Protein AF-A0A7X9DHJ9-F1 (afdb_monomer)

Sequence (67 aa):
PHIVRMLIGNDYRFLIPYSALFGALLLLASDCIAKLILEPVIVPVGIVTSLLGAPLFFYLLIARRTP

Secondary structure (DSSP, 8-state):
-HHHHHHH-S-HHHHHHHHHHHHHHHHHHHHHHHHHHHTTS---HHHHHHHHHHHHHHHHHHHT---

Mean predicted aligned error: 7.42 Å

Solvent-accessible surface area (backbone atoms only — not comparable to full-atom values): 3898 Å² total; per-residue (Å²): 88,73,68,45,36,73,76,74,40,86,53,61,87,55,38,52,61,52,21,51,53,54,50,51,51,53,50,51,53,25,45,52,52,42,56,73,77,36,72,93,54,91,65,64,44,66,59,50,43,44,66,57,44,51,59,52,51,51,49,51,56,57,72,64,60,68,130

Structure (mmCIF, N/CA/C/O backbone):
data_AF-A0A7X9DHJ9-F1
#
_entry.id   AF-A0A7X9DHJ9-F1
#
loop_
_atom_site.group_PDB
_atom_site.id
_atom_site.type_symbol
_atom_site.label_atom_id
_atom_site.label_alt_id
_atom_site.label_comp_id
_atom_site.label_asym_id
_atom_site.label_entity_id
_atom_site.label_seq_id
_atom_site.pdbx_PDB_ins_code
_atom_site.Cartn_x
_atom_site.Cartn_y
_atom_site.Cartn_z
_atom_site.occupancy
_atom_site.B_iso_or_equiv
_atom_site.auth_seq_id
_atom_site.auth_comp_id
_atom_site.auth_asym_id
_atom_site.auth_atom_id
_atom_site.pdbx_PDB_model_num
ATOM 1 N N . PRO A 1 1 ? -1.961 1.217 8.133 1.00 68.19 1 PRO A N 1
ATOM 2 C CA . PRO A 1 1 ? -2.396 1.443 9.530 1.00 68.19 1 PRO A CA 1
ATOM 3 C C . PRO A 1 1 ? -2.310 2.895 10.029 1.00 68.19 1 PRO A C 1
ATOM 5 O O . PRO A 1 1 ? -3.287 3.366 10.594 1.00 68.19 1 PRO A O 1
ATOM 8 N N . HIS A 1 2 ? -1.191 3.611 9.852 1.00 74.81 2 HIS A N 1
ATOM 9 C CA . HIS A 1 2 ? -1.052 4.981 10.381 1.00 74.81 2 HIS A CA 1
ATOM 10 C C . HIS A 1 2 ? -2.009 5.994 9.734 1.00 74.81 2 HIS A C 1
ATOM 12 O O . HIS A 1 2 ? -2.646 6.753 10.456 1.00 74.81 2 HIS A O 1
ATOM 18 N N . ILE A 1 3 ? -2.173 5.941 8.407 1.00 71.81 3 ILE A N 1
ATOM 19 C CA . ILE A 1 3 ? -3.117 6.788 7.652 1.00 71.81 3 ILE A CA 1
ATOM 20 C C . ILE A 1 3 ? -4.560 6.532 8.105 1.00 71.81 3 ILE A C 1
ATOM 22 O O . ILE A 1 3 ? -5.289 7.454 8.450 1.00 71.81 3 ILE A O 1
ATOM 26 N N . VAL A 1 4 ? -4.954 5.257 8.181 1.00 73.81 4 VAL A N 1
ATOM 27 C CA . VAL A 1 4 ? -6.305 4.856 8.606 1.00 73.81 4 VAL A CA 1
ATOM 28 C C . VAL A 1 4 ? -6.589 5.272 10.051 1.00 73.81 4 VAL A C 1
ATOM 30 O O . VAL A 1 4 ? -7.700 5.685 10.362 1.00 73.81 4 VAL A O 1
ATOM 33 N N . ARG A 1 5 ? -5.573 5.259 10.921 1.00 77.25 5 ARG A N 1
ATOM 34 C CA . ARG A 1 5 ? -5.684 5.749 12.303 1.00 77.25 5 ARG A CA 1
ATOM 35 C C . ARG A 1 5 ? -5.951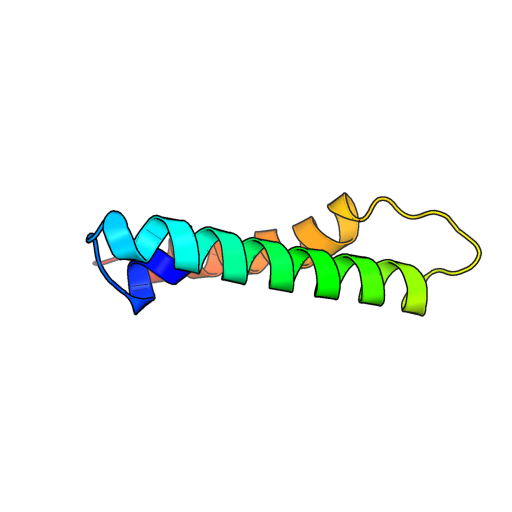 7.252 12.381 1.00 77.25 5 ARG A C 1
ATOM 37 O O . ARG A 1 5 ? -6.639 7.683 13.295 1.00 77.25 5 ARG A O 1
ATOM 44 N N . MET A 1 6 ? -5.412 8.036 11.445 1.00 70.94 6 MET A N 1
ATOM 45 C CA . MET A 1 6 ? -5.701 9.471 11.341 1.00 70.94 6 MET A CA 1
ATOM 46 C C . MET A 1 6 ? -7.126 9.745 10.848 1.00 70.94 6 MET A C 1
ATOM 48 O O . MET A 1 6 ? -7.731 10.708 11.297 1.00 70.94 6 MET A O 1
ATOM 52 N N . LEU A 1 7 ? -7.654 8.910 9.948 1.00 73.12 7 LEU A N 1
ATOM 53 C CA . LEU 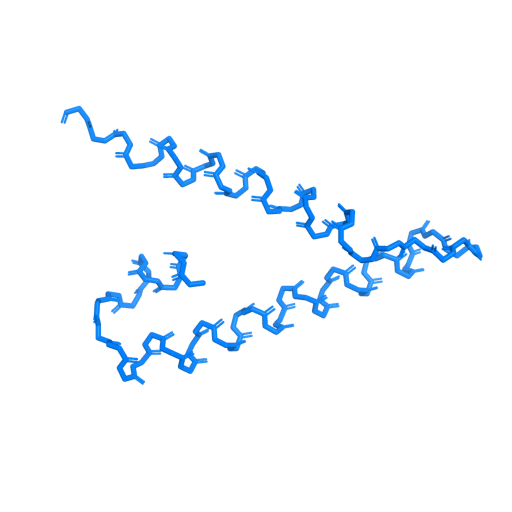A 1 7 ? -8.990 9.083 9.364 1.00 73.12 7 LEU A CA 1
ATOM 54 C C . LEU A 1 7 ? -10.130 8.573 10.258 1.00 73.12 7 LEU A C 1
ATOM 56 O O . LEU A 1 7 ? -11.187 9.189 10.293 1.00 73.12 7 LEU A O 1
ATOM 60 N N . ILE A 1 8 ? -9.938 7.444 10.947 1.00 73.50 8 ILE A N 1
ATOM 61 C CA . ILE A 1 8 ? -11.012 6.727 11.667 1.00 73.50 8 ILE A CA 1
ATOM 62 C C . ILE A 1 8 ? -10.889 6.869 13.193 1.00 73.50 8 ILE A C 1
ATOM 64 O O . ILE A 1 8 ? -11.869 6.701 13.912 1.00 73.50 8 ILE A O 1
ATOM 68 N N . GLY A 1 9 ? -9.704 7.198 13.712 1.00 71.94 9 GLY A N 1
ATOM 69 C CA . GLY A 1 9 ? -9.439 7.251 15.151 1.00 71.94 9 GLY A CA 1
ATOM 70 C C . GLY A 1 9 ? -8.887 5.937 15.717 1.00 71.94 9 GLY A C 1
ATOM 71 O O . GLY A 1 9 ? -8.329 5.108 14.993 1.00 71.94 9 GLY A O 1
ATOM 72 N N . ASN A 1 10 ? -8.974 5.770 17.041 1.00 75.56 10 ASN A N 1
ATOM 73 C CA . ASN A 1 10 ? -8.293 4.694 17.777 1.00 75.56 10 ASN A CA 1
ATOM 74 C C . ASN A 1 10 ? -9.165 3.448 18.035 1.00 75.56 10 ASN A C 1
ATOM 76 O O . ASN A 1 10 ? -8.742 2.545 18.756 1.00 75.56 10 ASN A O 1
ATOM 80 N N . ASP A 1 11 ? -10.364 3.375 17.451 1.00 83.25 11 ASP A N 1
ATOM 81 C CA . ASP A 1 11 ? -11.235 2.208 17.595 1.00 83.25 11 ASP A CA 1
ATOM 82 C C . ASP A 1 11 ? -10.724 1.025 16.767 1.00 83.25 11 ASP A C 1
ATOM 84 O O . ASP A 1 11 ? -10.925 0.934 15.553 1.00 83.25 11 ASP A O 1
ATOM 88 N N . TYR A 1 12 ? -10.083 0.068 17.443 1.00 79.69 12 TYR A N 1
ATOM 89 C CA . TYR A 1 12 ? -9.451 -1.095 16.812 1.00 79.69 12 TYR A CA 1
ATOM 90 C C . TYR A 1 12 ? -10.414 -1.968 15.995 1.00 79.69 12 TYR A C 1
ATOM 92 O O . TYR A 1 12 ? -9.998 -2.566 15.002 1.00 79.69 12 TYR A O 1
ATOM 100 N N . ARG A 1 13 ? -11.705 -2.001 16.358 1.00 85.06 13 ARG A N 1
ATOM 101 C CA . ARG A 1 13 ? -12.740 -2.772 15.640 1.00 85.06 13 ARG A CA 1
ATOM 102 C C . ARG A 1 13 ? -12.921 -2.297 14.199 1.00 85.06 13 ARG A C 1
ATOM 104 O O . ARG A 1 13 ? -13.162 -3.120 13.324 1.00 85.06 13 ARG A O 1
ATOM 111 N N . PHE A 1 14 ? -12.759 -0.997 13.954 1.00 81.75 14 PHE A N 1
ATOM 112 C CA . PHE A 1 14 ? -12.812 -0.411 12.616 1.00 81.75 14 PHE A CA 1
ATOM 113 C C . PHE A 1 14 ? -11.405 -0.232 12.031 1.00 81.75 14 PHE A C 1
ATOM 115 O O . PHE A 1 14 ? -11.184 -0.478 10.850 1.00 81.75 14 PHE A O 1
ATOM 122 N N . LEU A 1 15 ? -10.404 0.088 12.852 1.00 84.44 15 LEU A N 1
ATOM 123 C CA . LEU A 1 15 ? -9.030 0.277 12.388 1.00 84.44 15 LEU A CA 1
ATOM 124 C C . LEU A 1 15 ? -8.477 -0.943 11.636 1.00 84.44 15 LEU A C 1
ATOM 126 O O . LEU A 1 15 ? -7.822 -0.781 10.607 1.00 84.44 15 LEU A O 1
ATOM 130 N N . ILE A 1 16 ? -8.716 -2.154 12.148 1.00 86.44 16 ILE A N 1
ATOM 131 C CA . ILE A 1 16 ? -8.193 -3.395 11.566 1.00 86.44 16 ILE A CA 1
ATOM 132 C C . ILE A 1 16 ? -8.771 -3.650 10.161 1.00 86.44 16 ILE A C 1
ATOM 134 O O . ILE A 1 16 ? -7.970 -3.722 9.224 1.00 86.44 16 ILE A O 1
ATOM 138 N N . PRO A 1 17 ? -10.106 -3.735 9.957 1.00 85.94 17 PRO A N 1
ATOM 139 C CA . PRO A 1 17 ? -10.666 -4.009 8.634 1.00 85.94 17 PRO A CA 1
ATOM 140 C C . PRO A 1 17 ? -10.339 -2.902 7.628 1.00 85.94 17 PRO A C 1
ATOM 142 O O . PRO A 1 17 ? -9.921 -3.202 6.511 1.00 85.94 17 PRO A O 1
ATOM 145 N N . TYR A 1 18 ? -10.425 -1.629 8.023 1.00 86.19 18 TYR A N 1
ATOM 146 C CA . TYR A 1 18 ? -10.101 -0.523 7.121 1.00 86.19 18 TYR A CA 1
ATOM 147 C C . TYR A 1 18 ? -8.604 -0.448 6.794 1.00 86.19 18 TYR A C 1
ATOM 149 O O . TYR A 1 18 ? -8.241 -0.147 5.658 1.00 86.19 18 TYR A O 1
ATOM 157 N N . SER A 1 19 ? -7.707 -0.756 7.740 1.00 85.56 19 SER A N 1
ATOM 158 C CA . SER A 1 19 ? -6.268 -0.809 7.455 1.00 85.56 19 SER A CA 1
ATOM 159 C C . SER A 1 19 ? -5.896 -1.984 6.558 1.00 85.56 19 SER A C 1
ATOM 161 O O . SER A 1 19 ? -4.959 -1.841 5.773 1.00 85.56 19 SER A O 1
ATOM 163 N N . ALA A 1 20 ? -6.584 -3.121 6.677 1.00 87.19 20 ALA A N 1
ATOM 164 C CA . ALA A 1 20 ? -6.388 -4.257 5.786 1.00 87.19 20 ALA A CA 1
ATOM 165 C C . ALA A 1 20 ? -6.836 -3.910 4.359 1.00 87.19 20 ALA A C 1
ATOM 167 O O . ALA A 1 20 ? -6.061 -4.081 3.422 1.00 87.19 20 ALA A O 1
ATOM 168 N N . LEU A 1 21 ? -8.031 -3.326 4.210 1.00 89.94 21 LEU A N 1
ATOM 169 C CA . LEU A 1 21 ? -8.567 -2.856 2.927 1.00 89.94 21 LEU A CA 1
ATOM 170 C C . LEU A 1 21 ? -7.650 -1.828 2.265 1.00 89.94 21 LEU A C 1
ATOM 172 O O . LEU A 1 21 ? -7.252 -2.001 1.117 1.00 89.94 21 LEU A O 1
ATOM 176 N N . PHE A 1 22 ? -7.261 -0.787 3.001 1.00 87.00 22 PHE A N 1
ATOM 177 C CA . PHE A 1 22 ? -6.391 0.262 2.477 1.00 87.00 22 PHE A CA 1
ATOM 178 C C . PHE A 1 22 ? -5.007 -0.280 2.092 1.00 87.00 22 PHE A C 1
ATOM 180 O O . PHE A 1 22 ? -4.458 0.092 1.058 1.00 87.00 22 PHE A O 1
ATOM 187 N N . GLY A 1 23 ? -4.450 -1.185 2.906 1.00 86.31 23 GLY A N 1
ATOM 188 C CA . GLY A 1 23 ? -3.186 -1.854 2.608 1.00 86.31 23 GLY A CA 1
ATOM 189 C C . GLY A 1 23 ? -3.260 -2.706 1.341 1.00 86.31 23 GLY A C 1
ATOM 190 O O . GLY A 1 23 ? -2.387 -2.590 0.487 1.00 86.31 23 GLY A O 1
ATOM 191 N N . ALA A 1 24 ? -4.319 -3.505 1.188 1.00 89.25 24 ALA A N 1
ATOM 192 C CA . ALA A 1 24 ? -4.541 -4.332 0.003 1.00 89.25 24 ALA A CA 1
ATOM 193 C C . ALA A 1 24 ? -4.686 -3.486 -1.271 1.00 89.25 24 ALA A C 1
ATOM 195 O O . ALA A 1 24 ? -4.089 -3.808 -2.296 1.00 89.25 24 ALA A O 1
ATOM 196 N N . LEU A 1 25 ? -5.423 -2.376 -1.192 1.00 88.88 25 LEU A N 1
ATOM 197 C CA . LEU A 1 25 ? -5.658 -1.473 -2.321 1.00 88.88 25 LEU A CA 1
ATOM 198 C C . LEU A 1 25 ? -4.359 -0.784 -2.771 1.00 88.88 25 LEU A C 1
ATOM 200 O O . LEU A 1 25 ? -4.060 -0.742 -3.962 1.00 88.88 25 LEU A O 1
ATOM 204 N N . LEU A 1 26 ? -3.542 -0.318 -1.819 1.00 86.56 26 LEU A N 1
ATOM 205 C CA . LEU A 1 26 ? -2.228 0.270 -2.098 1.00 86.56 26 LEU A CA 1
ATOM 206 C C . LEU A 1 26 ? -1.264 -0.748 -2.721 1.00 86.56 26 LEU A C 1
ATOM 208 O O . LEU A 1 26 ? -0.523 -0.408 -3.648 1.00 86.56 26 LEU A O 1
ATOM 212 N N . LEU A 1 27 ? -1.277 -1.991 -2.234 1.00 87.38 27 LEU A N 1
ATOM 213 C CA . LEU A 1 27 ? -0.429 -3.055 -2.767 1.00 87.38 27 LEU A CA 1
ATOM 214 C C . LEU A 1 27 ? -0.822 -3.411 -4.207 1.00 87.38 27 LEU A C 1
ATOM 216 O O . LEU A 1 27 ? 0.046 -3.471 -5.070 1.00 87.38 27 LEU A O 1
ATOM 220 N N . LEU A 1 28 ? -2.123 -3.577 -4.473 1.00 89.06 28 LEU A N 1
ATOM 221 C CA . LEU A 1 28 ? -2.656 -3.850 -5.811 1.00 89.06 28 LEU A CA 1
ATOM 222 C C . LEU A 1 28 ? -2.332 -2.730 -6.799 1.00 89.06 28 LEU A C 1
ATOM 224 O O . LEU A 1 28 ? -1.886 -3.003 -7.910 1.00 89.06 28 LEU A O 1
ATOM 228 N N . ALA A 1 29 ? -2.512 -1.471 -6.392 1.00 87.19 29 ALA A N 1
ATOM 229 C CA . ALA A 1 29 ? -2.151 -0.329 -7.224 1.00 87.19 29 ALA A CA 1
ATOM 230 C C . ALA A 1 29 ? -0.649 -0.332 -7.552 1.00 87.19 29 ALA A C 1
ATOM 232 O O . ALA A 1 29 ? -0.268 -0.122 -8.700 1.00 87.19 29 ALA A O 1
ATOM 233 N N . SER A 1 30 ? 0.198 -0.633 -6.565 1.00 85.06 30 SER A N 1
ATOM 234 C CA . SER A 1 30 ? 1.650 -0.698 -6.759 1.00 85.06 30 SER A CA 1
ATOM 235 C C . SER A 1 30 ? 2.071 -1.855 -7.668 1.00 85.06 30 SER A C 1
ATOM 237 O O . SER A 1 30 ? 2.943 -1.667 -8.509 1.00 85.06 30 SER A O 1
ATOM 239 N N . ASP A 1 31 ? 1.449 -3.029 -7.536 1.00 84.62 31 ASP A N 1
ATOM 240 C CA . ASP A 1 31 ? 1.694 -4.187 -8.408 1.00 84.62 31 ASP A CA 1
ATOM 241 C C . ASP A 1 31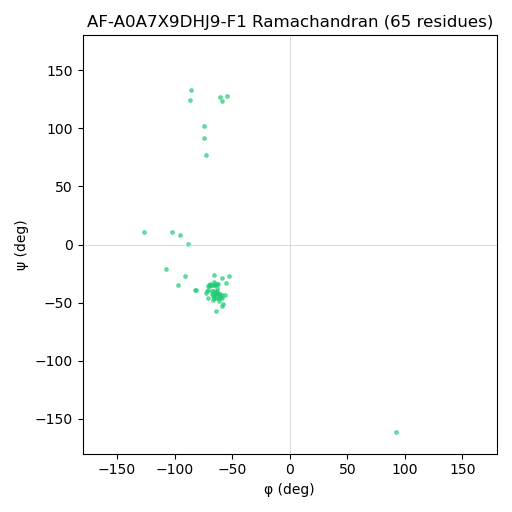 ? 1.272 -3.901 -9.857 1.00 84.62 31 ASP A C 1
ATOM 243 O O . ASP A 1 31 ? 2.006 -4.208 -10.796 1.00 84.62 31 ASP A O 1
ATOM 247 N N . CYS A 1 32 ? 0.131 -3.232 -10.039 1.00 85.88 32 CYS A N 1
ATOM 248 C CA . CYS A 1 32 ? -0.353 -2.827 -11.355 1.00 85.88 32 CYS A CA 1
ATOM 249 C C . CYS A 1 32 ? 0.607 -1.825 -12.019 1.00 85.88 32 CYS A C 1
ATOM 251 O O . CYS A 1 32 ? 1.005 -2.018 -13.164 1.00 85.88 32 CYS A O 1
ATOM 253 N N . ILE A 1 33 ? 1.058 -0.804 -11.278 1.00 83.62 33 ILE A N 1
ATOM 254 C CA . ILE A 1 33 ? 2.037 0.188 -11.757 1.00 83.62 33 ILE A CA 1
ATOM 255 C C . ILE A 1 33 ? 3.387 -0.469 -12.082 1.00 83.62 33 ILE A C 1
ATOM 257 O O . ILE A 1 33 ? 3.988 -0.152 -13.108 1.00 83.62 33 ILE A O 1
ATOM 261 N N . ALA A 1 34 ? 3.858 -1.394 -11.238 1.00 81.75 34 ALA A N 1
ATOM 262 C CA . ALA A 1 34 ? 5.115 -2.109 -11.455 1.00 81.75 34 ALA A CA 1
ATOM 263 C C . ALA A 1 34 ? 5.110 -2.880 -12.782 1.00 81.75 34 ALA A C 1
ATOM 265 O O . ALA A 1 34 ? 6.083 -2.817 -13.531 1.00 81.75 34 ALA A O 1
ATOM 266 N N . LYS A 1 35 ? 3.999 -3.559 -13.085 1.00 80.56 35 LYS A N 1
ATOM 267 C CA . LYS A 1 35 ? 3.821 -4.314 -14.331 1.00 80.56 35 LYS A CA 1
ATOM 268 C C . LYS A 1 35 ? 3.663 -3.398 -15.545 1.00 80.56 35 LYS A C 1
ATOM 270 O O . LYS A 1 35 ? 4.236 -3.685 -16.586 1.00 80.56 35 LYS A O 1
ATOM 275 N N . LEU A 1 36 ? 2.950 -2.277 -15.408 1.00 82.12 36 LEU A N 1
ATOM 276 C CA . LEU A 1 36 ? 2.668 -1.374 -16.529 1.00 82.12 36 LEU A CA 1
ATOM 277 C C . LEU A 1 36 ? 3.906 -0.615 -17.038 1.00 82.12 36 LEU A C 1
ATOM 279 O O . LEU A 1 36 ? 3.991 -0.307 -18.221 1.00 82.12 36 LEU A O 1
ATOM 283 N N . ILE A 1 37 ? 4.832 -0.252 -16.143 1.00 75.88 37 ILE A N 1
ATOM 284 C CA . ILE A 1 37 ? 5.960 0.636 -16.479 1.00 75.88 37 ILE A CA 1
ATOM 285 C C . ILE A 1 37 ? 7.202 -0.146 -16.936 1.00 75.88 37 ILE A C 1
ATOM 287 O O . ILE A 1 37 ? 8.019 0.404 -17.672 1.00 75.88 37 ILE A O 1
ATOM 291 N N . LEU A 1 38 ? 7.382 -1.398 -16.495 1.00 69.88 38 LEU A N 1
ATOM 292 C CA . LEU A 1 38 ? 8.684 -2.081 -16.564 1.00 69.88 38 LEU A CA 1
ATOM 293 C C . LEU A 1 38 ? 8.682 -3.453 -17.263 1.00 69.88 38 LEU A C 1
ATOM 295 O O . LEU A 1 38 ? 9.708 -4.131 -17.215 1.00 69.88 38 LEU A O 1
ATOM 299 N N . GLU A 1 39 ? 7.613 -3.870 -17.954 1.00 71.69 39 GLU A N 1
ATOM 300 C CA . GLU A 1 39 ? 7.690 -5.049 -18.843 1.00 71.69 39 GLU A CA 1
ATOM 301 C C . GLU A 1 39 ? 8.835 -4.877 -19.872 1.00 71.69 39 GLU A C 1
ATOM 303 O O . GLU A 1 39 ? 8.904 -3.826 -20.516 1.00 71.69 39 GLU A O 1
ATOM 308 N N . PRO A 1 40 ? 9.777 -5.845 -20.030 1.00 68.69 40 PRO A N 1
ATOM 309 C CA . PRO A 1 40 ? 9.750 -7.266 -19.640 1.00 68.69 40 PRO A CA 1
ATOM 310 C C . PRO A 1 40 ? 10.544 -7.605 -18.356 1.00 68.69 40 PRO A C 1
ATOM 312 O O . PRO A 1 40 ? 10.815 -8.774 -18.078 1.00 68.69 40 PRO A O 1
ATOM 315 N N . VAL A 1 41 ? 10.987 -6.605 -17.590 1.00 71.56 41 VAL A N 1
ATOM 316 C CA . VAL A 1 41 ? 11.818 -6.792 -16.394 1.00 71.56 41 VAL A CA 1
ATOM 317 C C . VAL A 1 41 ? 10.925 -7.045 -15.180 1.00 71.56 41 VAL A C 1
ATOM 319 O O . VAL A 1 41 ? 10.067 -6.237 -14.832 1.00 71.56 41 VAL A O 1
ATOM 322 N N . ILE A 1 42 ? 11.149 -8.165 -14.490 1.00 67.81 42 ILE A N 1
ATOM 323 C CA . ILE A 1 42 ? 10.440 -8.499 -13.249 1.00 67.81 42 ILE A CA 1
ATOM 324 C C . ILE A 1 42 ? 10.993 -7.613 -12.130 1.00 67.81 42 ILE A C 1
ATOM 326 O O . ILE A 1 42 ? 11.991 -7.940 -11.486 1.00 67.81 42 ILE A O 1
ATOM 330 N N . VAL A 1 43 ? 10.363 -6.461 -11.914 1.00 74.12 43 VAL A N 1
ATOM 331 C CA . VAL A 1 43 ? 10.739 -5.549 -10.831 1.00 74.12 43 VAL A CA 1
ATOM 332 C C . VAL A 1 43 ? 10.028 -5.955 -9.541 1.00 74.12 43 VAL A C 1
ATOM 334 O O . VAL A 1 43 ? 8.812 -6.160 -9.547 1.00 74.12 43 VAL A O 1
ATOM 337 N N . PRO A 1 44 ? 10.742 -6.041 -8.404 1.00 80.19 44 PRO A N 1
ATOM 338 C CA . PRO A 1 44 ? 10.109 -6.266 -7.116 1.00 80.19 44 PRO A CA 1
ATOM 339 C C . PRO A 1 44 ? 9.099 -5.156 -6.807 1.00 80.19 44 PRO A C 1
ATOM 341 O O . PRO A 1 44 ? 9.468 -3.984 -6.709 1.00 80.19 44 PRO A O 1
ATOM 344 N N . VAL A 1 45 ? 7.839 -5.528 -6.554 1.00 79.88 45 VAL A N 1
ATOM 345 C CA . VAL A 1 45 ? 6.775 -4.593 -6.133 1.00 79.88 45 VAL A CA 1
ATOM 346 C C . VAL A 1 45 ? 7.189 -3.750 -4.919 1.00 79.88 45 VAL A C 1
ATOM 348 O O . VAL A 1 45 ? 6.760 -2.610 -4.778 1.00 79.88 45 VAL A O 1
ATOM 351 N N . GLY A 1 46 ? 8.100 -4.277 -4.090 1.00 80.69 46 GLY A N 1
ATOM 352 C CA . GLY A 1 46 ? 8.724 -3.586 -2.962 1.00 80.69 46 GLY A CA 1
ATOM 353 C C . GLY A 1 46 ? 9.411 -2.263 -3.320 1.00 80.69 46 GLY A C 1
ATOM 354 O O . GLY A 1 46 ? 9.400 -1.340 -2.512 1.00 80.69 46 GLY A O 1
ATOM 355 N N . ILE A 1 47 ? 9.982 -2.135 -4.521 1.00 83.50 47 ILE A N 1
ATOM 356 C CA . ILE A 1 47 ? 10.629 -0.891 -4.967 1.00 83.50 47 ILE A CA 1
ATOM 357 C C . ILE A 1 47 ? 9.563 0.175 -5.234 1.00 83.50 47 ILE A C 1
ATOM 359 O O . ILE A 1 47 ? 9.670 1.297 -4.743 1.00 83.50 47 ILE A O 1
ATOM 363 N N . VAL A 1 48 ? 8.495 -0.200 -5.941 1.00 82.25 48 VAL A N 1
ATOM 364 C CA . VAL A 1 48 ? 7.382 0.699 -6.282 1.00 82.25 48 VAL A CA 1
ATOM 365 C C . VAL A 1 48 ? 6.613 1.117 -5.030 1.00 82.25 48 VAL A C 1
ATOM 367 O O . VAL A 1 48 ? 6.354 2.303 -4.824 1.00 82.25 48 VAL A O 1
ATOM 370 N N . THR A 1 49 ? 6.318 0.168 -4.137 1.00 84.19 49 THR A N 1
ATOM 371 C CA . THR A 1 49 ? 5.651 0.470 -2.865 1.00 84.19 49 THR A CA 1
ATOM 372 C C . THR A 1 49 ? 6.519 1.329 -1.953 1.00 84.19 49 THR A C 1
ATOM 374 O O . THR A 1 49 ? 5.975 2.191 -1.271 1.00 84.19 49 THR A O 1
ATOM 377 N N . SER A 1 50 ? 7.847 1.159 -1.941 1.00 85.00 50 SER A N 1
ATOM 378 C CA . SER A 1 50 ? 8.752 2.000 -1.140 1.00 85.00 50 SER A CA 1
ATOM 379 C C . SER A 1 50 ? 8.821 3.431 -1.663 1.00 85.00 50 SER A C 1
ATOM 381 O O . SER A 1 50 ? 8.885 4.364 -0.867 1.00 85.00 50 SER A O 1
ATOM 383 N N . LEU A 1 51 ? 8.739 3.618 -2.981 1.00 85.31 51 LEU A N 1
ATOM 384 C CA . LEU A 1 51 ? 8.716 4.940 -3.610 1.00 85.31 51 LEU A CA 1
ATOM 385 C C . LEU A 1 51 ? 7.450 5.726 -3.251 1.00 85.31 51 LEU A C 1
ATOM 387 O O . LEU A 1 51 ? 7.506 6.941 -3.107 1.00 85.31 51 LEU A O 1
ATOM 391 N N . LEU A 1 52 ? 6.328 5.031 -3.050 1.00 82.25 52 LEU A N 1
ATOM 392 C CA . LEU A 1 52 ? 5.091 5.621 -2.532 1.00 82.25 52 LEU A CA 1
ATOM 393 C C . LEU A 1 52 ? 5.097 5.735 -1.003 1.00 82.25 52 LEU A C 1
ATOM 395 O O . LEU A 1 52 ? 4.637 6.729 -0.450 1.00 82.25 52 LEU A O 1
ATOM 399 N N . GLY A 1 53 ? 5.624 4.733 -0.303 1.00 80.38 53 GLY A N 1
ATOM 400 C CA . GLY A 1 53 ? 5.615 4.641 1.153 1.00 80.38 53 GLY A CA 1
ATOM 401 C C . GLY A 1 53 ? 6.563 5.626 1.830 1.00 80.38 53 GLY A C 1
ATOM 402 O O . GLY A 1 53 ? 6.180 6.226 2.829 1.00 80.38 53 GLY A O 1
ATOM 403 N N . ALA A 1 54 ? 7.763 5.841 1.285 1.00 84.88 54 ALA A N 1
ATOM 404 C CA . ALA A 1 54 ? 8.754 6.775 1.817 1.00 84.88 54 ALA A CA 1
ATOM 405 C C . ALA A 1 54 ? 8.243 8.228 1.905 1.00 84.88 54 ALA A C 1
ATOM 407 O O . ALA A 1 54 ? 8.297 8.790 3.002 1.00 84.88 54 ALA A O 1
ATOM 408 N N . PRO A 1 55 ? 7.696 8.848 0.837 1.00 82.88 55 PRO A N 1
ATOM 409 C CA . PRO A 1 55 ? 7.149 10.201 0.922 1.00 82.88 55 PRO A CA 1
ATOM 410 C C . PRO A 1 55 ? 5.925 10.265 1.837 1.00 82.88 55 PRO A C 1
ATOM 412 O O . PRO A 1 55 ? 5.766 11.236 2.570 1.00 82.88 55 PRO A O 1
ATOM 415 N N . LEU A 1 56 ? 5.096 9.219 1.869 1.00 81.31 56 LEU A N 1
ATOM 416 C CA . LEU A 1 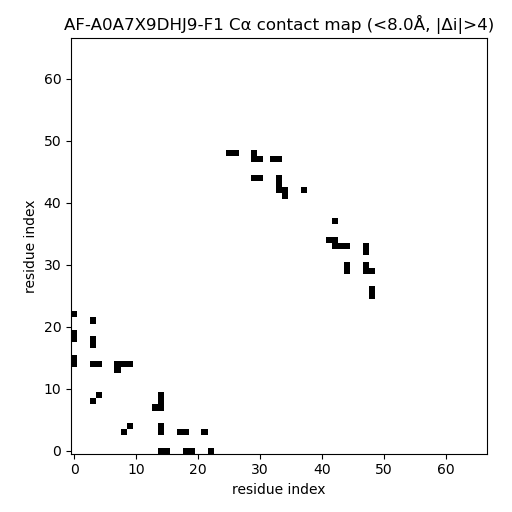56 ? 3.937 9.153 2.759 1.00 81.31 56 LEU A CA 1
ATOM 417 C C . LEU A 1 56 ? 4.362 9.085 4.235 1.00 81.31 56 LEU A C 1
ATOM 419 O O . LEU A 1 56 ? 3.784 9.754 5.089 1.00 81.31 56 LEU A O 1
ATOM 423 N N . PHE A 1 57 ? 5.415 8.328 4.540 1.00 81.62 57 PHE A N 1
ATOM 424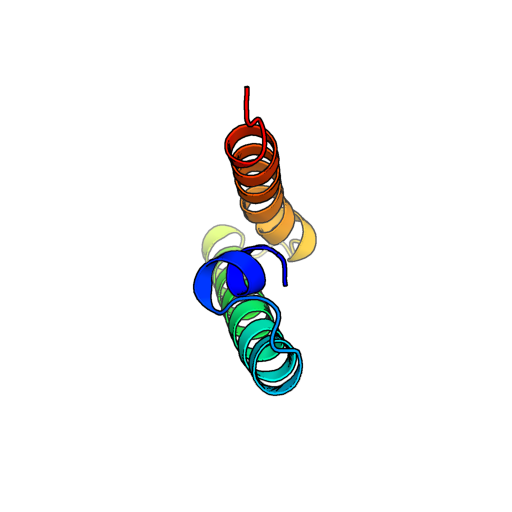 C CA . PHE A 1 57 ? 5.988 8.246 5.880 1.00 81.62 57 PHE A CA 1
ATOM 425 C C . PHE A 1 57 ? 6.648 9.565 6.294 1.00 81.62 57 PHE A C 1
ATOM 427 O O . PHE A 1 57 ? 6.430 10.034 7.409 1.00 81.62 57 PHE A O 1
ATOM 434 N N . PHE A 1 58 ? 7.389 10.203 5.382 1.00 84.31 58 PHE A N 1
ATOM 435 C CA . PHE A 1 58 ? 7.956 11.537 5.589 1.00 84.31 58 PHE A CA 1
ATOM 436 C C . PHE A 1 58 ? 6.875 12.590 5.838 1.00 84.31 58 PHE A C 1
ATOM 438 O O . PHE A 1 58 ? 6.988 13.377 6.776 1.00 84.31 58 PHE A O 1
ATOM 445 N N . TYR A 1 59 ? 5.802 12.574 5.045 1.00 82.56 59 TYR A N 1
ATOM 446 C CA . TYR A 1 59 ? 4.658 13.459 5.229 1.00 82.56 59 TYR A CA 1
ATOM 447 C C . TYR A 1 59 ? 4.029 13.269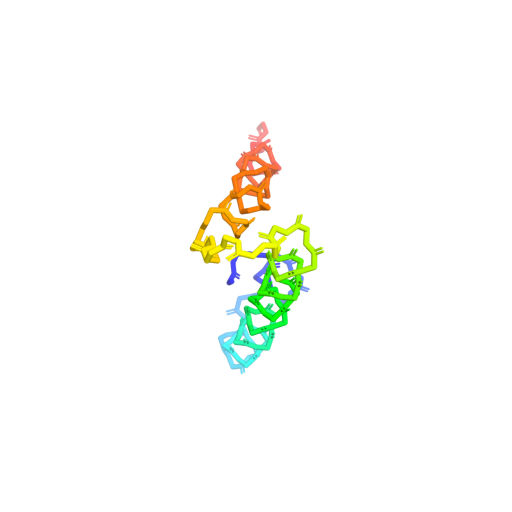 6.612 1.00 82.56 59 TYR A C 1
ATOM 449 O O . TYR A 1 59 ? 3.804 14.246 7.318 1.00 82.56 59 TYR A O 1
ATOM 457 N N . LEU A 1 60 ? 3.813 12.022 7.045 1.00 77.50 60 LEU A N 1
ATOM 458 C CA . LEU A 1 60 ? 3.288 11.730 8.382 1.00 77.50 60 LEU A CA 1
ATOM 459 C C . LEU A 1 60 ? 4.231 12.189 9.502 1.00 77.50 60 LEU A C 1
ATOM 461 O O . LEU A 1 60 ? 3.761 12.670 10.532 1.00 77.50 60 LEU A O 1
ATOM 465 N N . LEU A 1 61 ? 5.546 12.054 9.315 1.00 81.12 61 LEU A N 1
ATOM 466 C CA . LEU A 1 61 ? 6.553 12.498 10.279 1.00 81.12 61 LEU A CA 1
ATOM 467 C C . LEU A 1 61 ? 6.531 14.024 10.454 1.00 81.12 61 LEU A C 1
ATOM 469 O O . LEU A 1 61 ? 6.599 14.520 11.576 1.00 81.12 61 LEU A O 1
ATOM 473 N N . ILE A 1 62 ? 6.382 14.762 9.353 1.00 81.50 62 ILE A N 1
ATOM 474 C CA . ILE A 1 62 ? 6.268 16.225 9.365 1.00 81.50 62 ILE A CA 1
ATOM 475 C C . ILE A 1 62 ? 4.900 16.659 9.909 1.00 81.50 62 ILE A C 1
ATOM 477 O O . ILE A 1 62 ? 4.834 17.568 10.727 1.00 81.50 62 ILE A O 1
ATOM 481 N N . ALA A 1 63 ? 3.814 15.984 9.529 1.00 73.12 63 ALA A N 1
ATOM 482 C CA . ALA A 1 63 ? 2.465 16.293 10.002 1.00 73.12 63 ALA A CA 1
ATOM 483 C C . ALA A 1 63 ? 2.282 16.045 11.511 1.00 73.12 63 ALA A C 1
ATOM 485 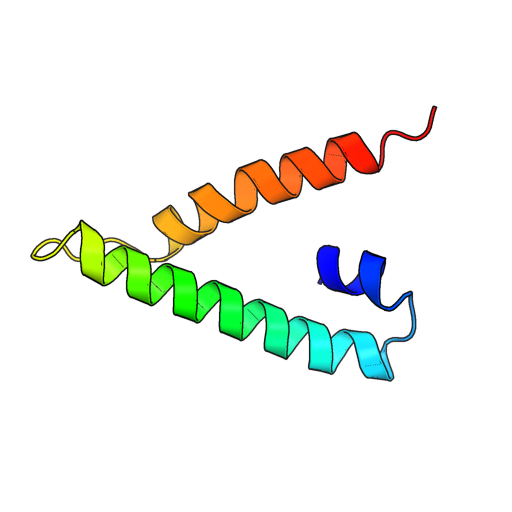O O . ALA A 1 63 ? 1.443 16.680 12.142 1.00 73.12 63 ALA A O 1
ATOM 486 N N . ARG A 1 64 ? 3.067 15.133 12.105 1.00 67.00 64 ARG A N 1
ATOM 487 C CA . ARG A 1 64 ? 3.102 14.893 13.558 1.00 67.00 64 ARG A CA 1
ATOM 488 C C . ARG A 1 64 ? 4.098 15.762 14.320 1.00 67.00 64 ARG A C 1
ATOM 490 O O . ARG A 1 64 ? 4.167 15.640 15.541 1.00 67.00 64 ARG A O 1
ATOM 497 N N . ARG A 1 65 ? 4.837 16.647 13.645 1.00 61.25 65 ARG A N 1
ATOM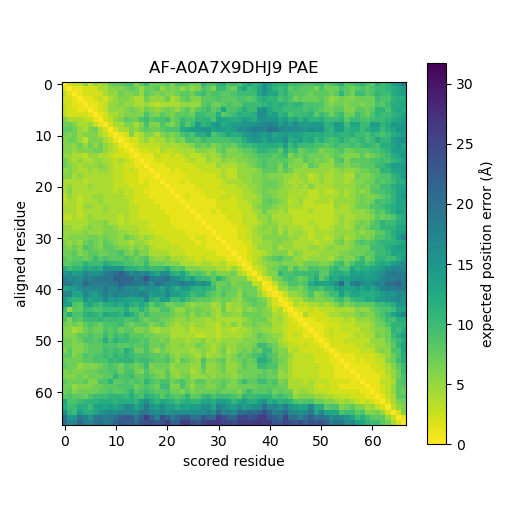 498 C CA . ARG A 1 65 ? 5.549 17.745 14.306 1.00 61.25 65 ARG A CA 1
ATOM 499 C C . ARG A 1 65 ? 4.511 18.782 14.749 1.00 61.25 65 ARG A C 1
ATOM 501 O O . ARG A 1 65 ? 4.313 19.810 14.113 1.00 61.25 65 ARG A O 1
ATOM 508 N N . THR A 1 66 ? 3.810 18.473 15.832 1.00 50.66 66 THR A N 1
ATOM 509 C CA . THR A 1 66 ? 3.207 19.500 16.680 1.00 50.66 66 THR A CA 1
ATOM 510 C C . THR A 1 66 ? 4.339 20.380 17.226 1.00 50.66 66 THR A C 1
ATOM 512 O O . THR A 1 66 ? 5.295 19.803 17.757 1.00 50.66 66 THR A O 1
ATOM 515 N N . PRO A 1 67 ? 4.300 21.718 17.072 1.00 47.59 67 PRO A N 1
ATOM 516 C CA . PRO A 1 67 ? 5.045 22.601 17.965 1.00 47.59 67 PRO A CA 1
ATOM 517 C C . PRO A 1 67 ? 4.544 22.461 19.409 1.00 47.59 67 PRO A C 1
ATOM 519 O O . PRO A 1 67 ? 3.358 22.093 19.593 1.00 47.59 67 PRO A O 1
#

pLDDT: mean 79.29, std 8.34, range [47.59, 89.94]

Foldseek 3Di:
DLVLCVVPNDPPVVSVVVVV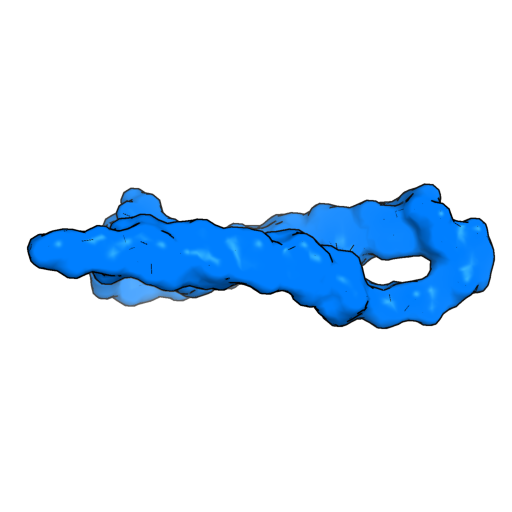VVVVVLLVVLVVVQCVPDPPDPDPSVVSSCVVVVVVVVVVVVVPPDD

Radius of gyration: 14.51 Å; Cα contacts (8 Å, |Δi|>4): 31; chains: 1; bounding box: 25×31×38 Å